Protein AF-D8SST1-F1 (afdb_monomer_lite)

Secondary structure (DSSP, 8-state):
--------TTSTTTTTTTSTT-SEEEE--------SS--HHHHHHHHHHHHHHHHHHHH-SS--EEEE---THHHH--S---TTPPP-TT---

Sequence (93 aa):
RLELKKADLVTQGAFDDIVQGCDGVFHVAAAMTISYKEDPQIVDPCLLGTLKVLNACKRSTTVKRVVCTSAVAAVRVRNDFKPDDVLDESVWS

Foldseek 3Di:
DDDDADADLPDAPRCQVVCAPPQEEEAPDADDDPDPDDDPVGVCSRVSSVVRNVVSLVNYPRHDYYHYDDDCCQFPPDDPDDPPDDTDPVGGD

pLDDT: mean 90.64, std 8.16, range [60.44, 98.44]

Organism: Selaginella moellendorffii (NCBI:txid88036)

Radius of gyration: 16.23 Å; chains: 1; bounding box: 39×27×42 Å

Structure (mmCIF, N/CA/C/O backbone):
data_AF-D8SST1-F1
#
_entry.id   AF-D8SST1-F1
#
loop_
_atom_site.group_PDB
_atom_site.id
_atom_site.type_symbol
_atom_site.label_atom_id
_atom_site.label_alt_id
_atom_site.label_comp_id
_atom_site.label_asym_id
_atom_site.label_entity_id
_atom_site.label_seq_id
_atom_site.pd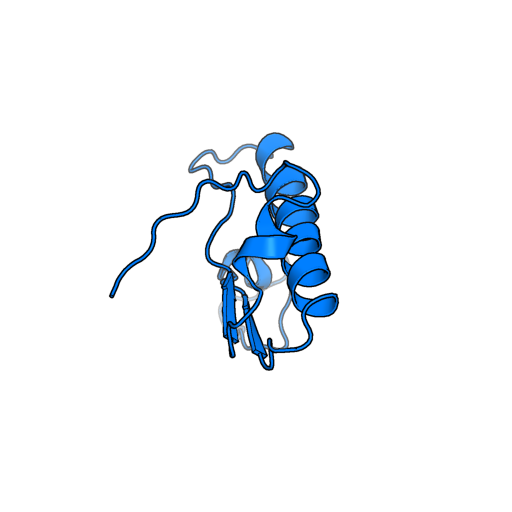bx_PDB_ins_code
_atom_site.Cartn_x
_atom_site.Cartn_y
_atom_site.Cartn_z
_atom_site.occupancy
_atom_site.B_iso_or_equiv
_atom_site.auth_seq_id
_atom_site.auth_comp_id
_atom_site.auth_asym_id
_atom_site.auth_atom_id
_atom_site.pdbx_PDB_model_num
ATOM 1 N N . ARG A 1 1 ? -22.543 7.742 4.347 1.00 86.94 1 ARG A N 1
ATOM 2 C CA . ARG A 1 1 ? -22.098 9.074 4.832 1.00 86.94 1 ARG A CA 1
ATOM 3 C C . ARG A 1 1 ? -20.586 9.137 4.655 1.00 86.94 1 ARG A C 1
ATOM 5 O O . ARG A 1 1 ? -19.959 8.115 4.876 1.00 86.94 1 ARG A O 1
ATOM 12 N N . LEU A 1 2 ? -20.029 10.261 4.203 1.00 95.69 2 LEU A N 1
ATOM 13 C CA . LEU A 1 2 ? -18.580 10.448 4.054 1.00 95.69 2 LEU A CA 1
ATOM 14 C C . LEU A 1 2 ? -18.007 11.069 5.334 1.00 95.69 2 LEU A C 1
ATOM 16 O O . LEU A 1 2 ? -18.594 12.017 5.857 1.00 95.69 2 LEU A O 1
ATOM 20 N N . GLU A 1 3 ? -16.872 10.557 5.803 1.00 95.94 3 GLU A N 1
ATOM 21 C CA . GLU A 1 3 ? -16.104 11.113 6.919 1.00 95.94 3 GLU A CA 1
ATOM 22 C C . GLU A 1 3 ? -14.705 11.486 6.433 1.00 95.94 3 GLU A C 1
ATOM 24 O O . GLU A 1 3 ? -14.008 10.667 5.837 1.00 95.94 3 GLU A O 1
ATOM 29 N N . LEU A 1 4 ? -14.296 12.730 6.681 1.00 96.81 4 LEU A N 1
ATOM 30 C CA . LEU A 1 4 ? -12.956 13.208 6.361 1.00 96.81 4 LEU A CA 1
ATOM 31 C C . LEU A 1 4 ? -12.128 13.225 7.643 1.00 96.81 4 LEU A C 1
ATOM 33 O O . LEU A 1 4 ? -12.487 13.901 8.607 1.00 96.81 4 LEU A O 1
ATOM 37 N N . LYS A 1 5 ? -11.017 12.488 7.645 1.00 95.38 5 LYS A N 1
ATOM 38 C CA . LYS A 1 5 ? -10.055 12.456 8.749 1.00 95.38 5 LYS A CA 1
ATOM 39 C C . LYS A 1 5 ? -8.698 12.918 8.233 1.00 95.38 5 LYS A C 1
ATOM 41 O O . LYS A 1 5 ? -8.265 12.507 7.160 1.00 95.38 5 LYS A O 1
ATOM 46 N N . LYS A 1 6 ? -8.032 13.791 8.989 1.00 95.50 6 LYS A N 1
ATOM 47 C CA . LYS A 1 6 ? -6.669 14.226 8.674 1.00 95.50 6 LYS A CA 1
ATOM 48 C C . LYS A 1 6 ? -5.694 13.124 9.084 1.00 95.50 6 LYS A C 1
ATOM 50 O O . LYS A 1 6 ? -5.672 12.743 10.248 1.00 95.50 6 LYS A O 1
ATOM 55 N N . ALA A 1 7 ? -4.859 12.687 8.152 1.00 95.00 7 ALA A N 1
ATOM 56 C CA . ALA A 1 7 ? -3.709 11.837 8.419 1.00 95.00 7 ALA A CA 1
ATOM 57 C C . ALA A 1 7 ? -2.572 12.217 7.483 1.00 95.00 7 ALA A C 1
ATOM 59 O O . ALA A 1 7 ? -2.801 12.537 6.318 1.00 95.00 7 ALA A O 1
ATOM 60 N N . ASP A 1 8 ? -1.358 12.180 8.014 1.00 92.44 8 ASP A N 1
ATOM 61 C CA . ASP A 1 8 ? -0.146 12.372 7.237 1.00 92.44 8 ASP A CA 1
ATOM 62 C C . ASP A 1 8 ? 0.580 11.033 7.118 1.00 92.44 8 ASP A C 1
ATOM 64 O O . ASP A 1 8 ? 0.834 10.357 8.119 1.00 92.44 8 ASP A O 1
ATOM 68 N N . LEU A 1 9 ? 0.923 10.673 5.884 1.00 88.31 9 LEU A N 1
ATOM 69 C CA . LEU A 1 9 ? 1.606 9.440 5.532 1.00 88.31 9 LEU A CA 1
ATOM 70 C C . LEU A 1 9 ? 2.954 9.287 6.262 1.00 88.31 9 LEU A C 1
ATOM 72 O O . LEU A 1 9 ? 3.359 8.169 6.595 1.00 88.31 9 LEU A O 1
ATOM 76 N N . VAL A 1 10 ? 3.638 10.396 6.571 1.00 86.31 10 VAL A N 1
ATOM 77 C CA . VAL A 1 10 ? 4.927 10.347 7.277 1.00 86.31 10 VAL A CA 1
ATOM 78 C C . VAL A 1 10 ? 4.786 10.313 8.800 1.00 86.31 10 VAL A C 1
ATOM 80 O O . VAL A 1 10 ? 5.756 9.979 9.484 1.00 86.31 10 VAL A O 1
ATOM 83 N N . THR A 1 11 ? 3.595 10.554 9.348 1.00 92.44 11 THR A N 1
ATOM 84 C CA . THR A 1 11 ? 3.376 10.586 10.800 1.00 92.44 11 THR A CA 1
ATOM 85 C C . THR A 1 11 ? 3.081 9.189 11.351 1.00 92.44 11 THR A C 1
ATOM 87 O O . THR A 1 11 ? 2.181 8.485 10.896 1.00 92.44 11 THR A O 1
ATOM 90 N N . GLN A 1 12 ? 3.850 8.770 12.359 1.00 92.44 12 GLN A N 1
ATOM 91 C CA . GLN A 1 12 ? 3.657 7.481 13.026 1.00 92.44 12 GLN A CA 1
ATOM 92 C C . GLN A 1 12 ? 2.275 7.416 13.696 1.00 92.44 12 GLN A C 1
ATOM 94 O O . GLN A 1 12 ? 1.874 8.351 14.381 1.00 92.44 12 GLN A O 1
ATOM 99 N N . GLY A 1 13 ? 1.557 6.305 13.513 1.00 94.00 13 GLY A N 1
ATOM 100 C CA .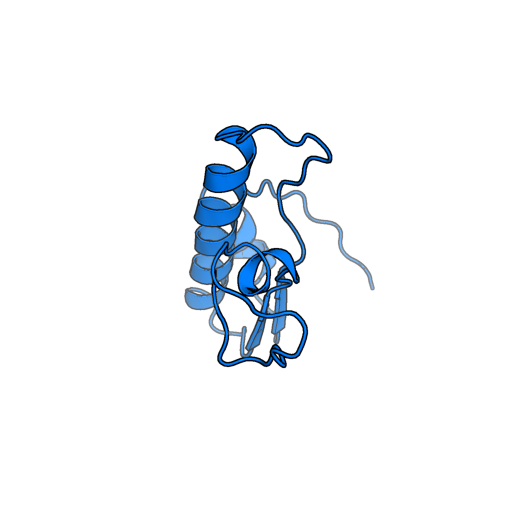 GLY A 1 13 ? 0.255 6.075 14.152 1.00 94.00 13 GLY A CA 1
ATOM 101 C C . GLY A 1 13 ? -0.911 6.881 13.567 1.00 94.00 13 GLY A C 1
ATOM 102 O O . GLY A 1 13 ? -2.038 6.718 14.020 1.00 94.00 13 GLY A O 1
ATOM 103 N N . ALA A 1 14 ? -0.685 7.706 12.535 1.00 95.62 14 ALA A N 1
ATOM 104 C CA . ALA A 1 14 ? -1.713 8.586 11.967 1.00 95.62 14 ALA A CA 1
ATOM 105 C C . ALA A 1 14 ? -2.947 7.851 11.408 1.00 95.62 14 ALA A C 1
ATOM 107 O O . ALA A 1 14 ? -3.992 8.466 11.218 1.00 95.62 14 ALA A O 1
ATOM 108 N N . PHE A 1 15 ? -2.832 6.547 11.145 1.00 96.81 15 PHE A N 1
ATOM 109 C CA . PHE A 1 15 ? -3.897 5.725 10.571 1.00 96.81 15 PHE A CA 1
ATOM 110 C C . PHE A 1 15 ? -4.545 4.772 11.579 1.00 96.81 15 PHE A C 1
ATOM 112 O O . PHE A 1 15 ? -5.549 4.155 11.236 1.00 96.81 15 PHE A O 1
ATOM 119 N N . ASP A 1 16 ? -4.016 4.653 12.800 1.00 96.12 16 ASP A N 1
ATOM 120 C CA . ASP A 1 16 ? -4.380 3.586 13.742 1.00 96.12 16 ASP A CA 1
ATOM 121 C C . ASP A 1 16 ? -5.862 3.619 14.115 1.00 96.12 16 ASP A C 1
ATOM 123 O O . ASP A 1 16 ? -6.524 2.585 14.044 1.00 96.12 16 ASP A O 1
ATOM 127 N N . ASP A 1 17 ? -6.393 4.808 14.406 1.00 95.62 17 ASP A N 1
ATOM 128 C CA . ASP A 1 17 ? -7.812 5.020 14.718 1.00 95.62 17 ASP A CA 1
ATOM 129 C C . ASP A 1 17 ? -8.682 5.155 13.461 1.00 95.62 17 ASP A C 1
ATOM 131 O O . ASP A 1 17 ? -9.902 4.984 13.505 1.00 95.62 17 ASP A O 1
ATOM 135 N N . ILE A 1 18 ? -8.077 5.500 12.321 1.00 96.19 18 ILE A N 1
ATOM 136 C CA . ILE A 1 18 ? -8.804 5.735 11.067 1.00 96.19 18 ILE A CA 1
ATOM 137 C C . ILE A 1 18 ? -9.300 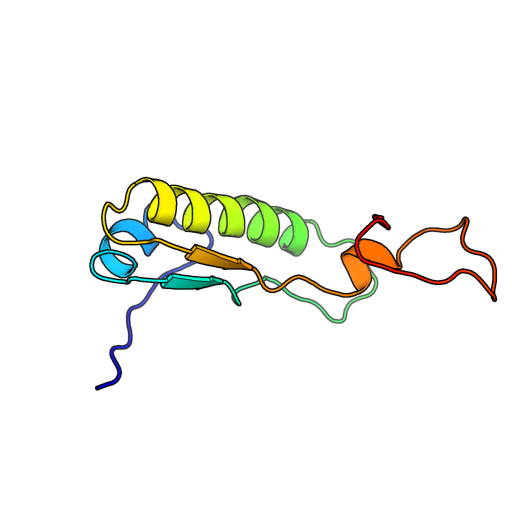4.421 10.481 1.00 96.19 18 ILE A C 1
ATOM 139 O O . ILE A 1 18 ? -10.419 4.376 9.978 1.00 96.19 18 ILE A O 1
ATOM 143 N N . VAL A 1 19 ? -8.478 3.374 10.557 1.00 97.25 19 VAL A N 1
ATOM 144 C CA . VAL A 1 19 ? -8.790 2.067 9.965 1.00 97.25 19 VAL A CA 1
ATOM 145 C C . VAL A 1 19 ? -9.679 1.191 10.855 1.00 97.25 19 VAL A C 1
ATOM 147 O O . VAL A 1 19 ? -10.154 0.153 10.395 1.00 97.25 19 VAL A O 1
ATOM 150 N N . GLN A 1 20 ? -9.924 1.575 12.115 1.00 96.19 20 GLN A N 1
ATOM 151 C CA . GLN A 1 20 ? -10.800 0.803 13.002 1.00 96.19 20 GLN A CA 1
ATOM 152 C C . GLN A 1 20 ? -12.248 0.843 12.520 1.00 96.19 20 GLN A C 1
ATOM 154 O O . GLN A 1 20 ? -12.787 1.900 12.198 1.00 96.19 20 GLN A O 1
ATOM 159 N N . GLY A 1 21 ? -12.891 -0.324 12.501 1.00 96.31 21 GLY A N 1
ATOM 160 C CA . GLY A 1 21 ? -14.257 -0.473 12.004 1.00 96.31 21 GLY A CA 1
ATOM 161 C C . GLY A 1 21 ? -14.353 -0.604 10.483 1.00 96.31 21 GLY A C 1
ATOM 162 O O . GLY A 1 21 ? -15.440 -0.866 9.977 1.00 96.31 21 GLY A O 1
ATOM 163 N N . CYS A 1 22 ? -13.247 -0.468 9.742 1.00 97.62 22 CYS A N 1
ATOM 164 C CA . CYS A 1 22 ? -13.228 -0.733 8.305 1.00 97.62 22 CYS A CA 1
ATOM 165 C C . CYS A 1 22 ? -13.088 -2.237 8.027 1.00 97.62 22 CYS A C 1
ATOM 167 O O . CYS A 1 22 ? -12.222 -2.892 8.605 1.00 97.62 22 CYS A O 1
ATOM 169 N N . ASP A 1 23 ? -13.879 -2.764 7.086 1.00 98.25 23 ASP A N 1
ATOM 170 C CA . ASP A 1 23 ? -13.712 -4.124 6.545 1.00 98.25 23 ASP A CA 1
ATOM 171 C C . ASP A 1 23 ? -12.557 -4.221 5.536 1.00 98.25 23 ASP A C 1
ATOM 173 O O . ASP A 1 23 ? -11.946 -5.278 5.368 1.00 98.25 23 ASP A O 1
ATOM 177 N N . GLY A 1 24 ? -12.248 -3.128 4.840 1.00 98.00 24 GLY A N 1
ATOM 178 C CA . GLY A 1 24 ? -11.180 -3.079 3.851 1.00 98.00 24 GLY A CA 1
ATOM 179 C C . GLY A 1 24 ? -10.609 -1.680 3.680 1.00 98.00 24 GLY A C 1
ATOM 180 O O . GLY A 1 24 ? -11.276 -0.688 3.974 1.00 98.00 24 GLY A O 1
ATOM 181 N N . VAL A 1 25 ? -9.363 -1.615 3.216 1.00 98.44 25 VAL A N 1
ATOM 182 C CA . VAL A 1 25 ? -8.610 -0.365 3.052 1.00 98.44 25 VAL A CA 1
ATOM 183 C C . VAL A 1 25 ? -8.064 -0.273 1.633 1.00 98.44 25 VAL A C 1
ATOM 185 O O . VAL A 1 25 ? -7.400 -1.190 1.155 1.00 98.44 25 VAL A O 1
ATOM 188 N N . PHE A 1 26 ? -8.322 0.852 0.970 1.00 98.31 26 PHE A N 1
ATOM 189 C CA . PHE A 1 26 ? -7.713 1.204 -0.310 1.00 98.31 26 PHE A CA 1
ATOM 190 C C . PHE A 1 26 ? -6.573 2.187 -0.044 1.00 98.31 26 PHE A C 1
ATOM 192 O O . PHE A 1 26 ? -6.809 3.350 0.281 1.00 98.31 26 PHE A O 1
ATOM 199 N N . HIS A 1 27 ? -5.333 1.717 -0.155 1.00 97.50 27 HIS A N 1
ATOM 200 C CA . HIS A 1 27 ? -4.149 2.560 -0.043 1.00 97.50 27 HIS A CA 1
ATOM 201 C C . HIS A 1 27 ? -3.809 3.139 -1.417 1.00 97.50 27 HIS A C 1
ATOM 203 O O . HIS A 1 27 ? -3.290 2.446 -2.292 1.00 97.50 27 HIS A O 1
ATOM 209 N N . VAL A 1 28 ? -4.178 4.404 -1.614 1.00 95.56 28 VAL A N 1
ATOM 210 C CA . VAL A 1 28 ? -3.963 5.164 -2.862 1.00 95.56 28 VAL A CA 1
ATOM 211 C C . VAL A 1 28 ? -2.922 6.274 -2.665 1.00 95.56 28 VAL A C 1
ATOM 213 O O . VAL A 1 28 ? -2.387 6.812 -3.628 1.00 95.56 28 VAL A O 1
ATOM 216 N N . ALA A 1 29 ? -2.625 6.636 -1.414 1.00 92.44 29 ALA A N 1
ATOM 217 C CA . ALA A 1 29 ? -1.719 7.730 -1.099 1.00 92.44 29 ALA A CA 1
ATOM 218 C C . ALA A 1 29 ? -0.261 7.350 -1.400 1.00 92.44 29 ALA A C 1
ATOM 220 O O . ALA A 1 29 ? 0.281 6.418 -0.810 1.00 92.44 29 ALA A O 1
ATOM 221 N N . ALA A 1 30 ? 0.385 8.123 -2.266 1.00 88.75 30 ALA A N 1
ATOM 222 C CA . ALA A 1 30 ? 1.801 8.011 -2.589 1.00 88.75 30 ALA A CA 1
ATOM 223 C C . ALA A 1 30 ? 2.381 9.410 -2.829 1.00 88.75 30 ALA A C 1
ATOM 225 O O . ALA A 1 30 ? 1.685 10.302 -3.319 1.00 88.75 30 ALA A O 1
ATOM 226 N N . ALA A 1 31 ? 3.657 9.604 -2.499 1.00 85.62 31 ALA A N 1
ATOM 227 C CA . ALA A 1 31 ? 4.411 10.735 -3.020 1.00 85.62 31 ALA A CA 1
ATOM 228 C C . ALA A 1 31 ? 4.683 10.485 -4.511 1.00 85.62 31 ALA A C 1
ATOM 230 O O . ALA A 1 31 ? 5.098 9.395 -4.899 1.00 85.62 31 ALA A O 1
ATOM 231 N N . MET A 1 32 ? 4.438 11.479 -5.360 1.00 81.69 32 MET A N 1
ATOM 232 C CA . MET A 1 32 ? 4.719 11.387 -6.791 1.00 81.69 32 MET A CA 1
ATOM 233 C C . MET A 1 32 ? 5.341 12.686 -7.288 1.00 81.69 32 MET A C 1
ATOM 235 O O . MET A 1 32 ? 4.944 13.773 -6.870 1.00 81.69 32 MET A O 1
ATOM 239 N N . THR A 1 33 ? 6.281 12.563 -8.223 1.00 76.88 33 THR A N 1
ATOM 240 C CA . THR A 1 33 ? 6.818 13.677 -9.008 1.00 76.88 33 THR A CA 1
ATOM 241 C C . THR A 1 33 ? 6.718 13.354 -10.491 1.00 76.88 33 THR A C 1
ATOM 243 O O . THR A 1 33 ? 6.673 12.190 -10.880 1.00 76.88 33 THR A O 1
ATOM 246 N N . ILE A 1 34 ? 6.725 14.395 -11.319 1.00 71.56 34 ILE A N 1
ATOM 247 C CA . ILE A 1 34 ? 6.858 14.288 -12.782 1.00 71.56 34 ILE A CA 1
ATOM 248 C C . ILE A 1 34 ? 8.331 14.523 -13.196 1.00 71.56 34 ILE A C 1
ATOM 250 O O . ILE A 1 34 ? 8.695 14.422 -14.363 1.00 71.56 34 ILE A O 1
ATOM 254 N N . SER A 1 35 ? 9.208 14.841 -12.237 1.00 73.12 35 SER A N 1
ATOM 255 C CA . SER A 1 35 ? 10.646 15.002 -12.460 1.00 73.12 35 SER A CA 1
ATOM 256 C C . SER A 1 35 ? 11.332 13.672 -12.786 1.00 73.12 35 SER A C 1
ATOM 258 O O . SER A 1 35 ? 11.119 12.667 -12.119 1.00 73.12 35 SER A O 1
ATOM 260 N N . TYR A 1 36 ? 12.228 13.698 -13.773 1.00 60.44 36 TYR A N 1
ATOM 261 C CA . TYR A 1 36 ? 13.054 12.554 -14.182 1.00 60.44 36 TYR A CA 1
ATOM 262 C C . TYR A 1 36 ? 14.279 12.314 -13.288 1.00 60.44 36 TYR A C 1
ATOM 264 O O . TYR A 1 36 ? 15.073 11.418 -13.565 1.00 60.44 36 TYR A O 1
ATOM 272 N N . LYS A 1 37 ? 14.487 13.133 -12.251 1.00 67.81 37 LYS A N 1
ATOM 273 C CA . LYS A 1 37 ? 15.595 12.940 -11.309 1.00 67.81 37 LYS A CA 1
ATOM 274 C C . LYS A 1 37 ? 15.171 11.992 -10.199 1.00 67.81 37 LYS A C 1
ATOM 276 O O . LYS A 1 37 ? 14.077 12.144 -9.662 1.00 67.81 37 LYS A O 1
ATOM 281 N N . GLU A 1 38 ? 16.068 11.079 -9.832 1.00 65.94 38 GLU A N 1
ATOM 282 C CA . GLU A 1 38 ? 15.948 10.339 -8.580 1.00 65.94 38 GLU A CA 1
ATOM 283 C C . GLU A 1 38 ? 15.804 11.337 -7.435 1.00 65.94 38 GLU A C 1
ATOM 285 O O . GLU A 1 38 ? 16.675 12.179 -7.204 1.00 65.94 38 GLU A O 1
ATOM 290 N N . ASP A 1 39 ? 14.661 11.261 -6.764 1.00 69.38 39 ASP A N 1
ATOM 291 C CA . ASP A 1 39 ? 14.349 12.112 -5.636 1.00 69.38 39 ASP A CA 1
ATOM 292 C C . ASP A 1 39 ? 14.146 11.226 -4.400 1.00 69.38 39 ASP A C 1
ATOM 294 O O . ASP A 1 39 ? 13.127 10.529 -4.294 1.00 69.38 39 ASP A O 1
ATOM 298 N N . PRO A 1 40 ? 15.100 11.220 -3.450 1.00 71.25 40 PRO A N 1
ATOM 299 C CA . PRO A 1 40 ? 14.948 10.467 -2.209 1.00 71.25 40 PRO A CA 1
ATOM 300 C C . PRO A 1 40 ? 13.712 10.910 -1.408 1.00 71.25 40 PRO A C 1
ATOM 302 O O . PRO A 1 40 ? 13.188 10.129 -0.615 1.00 71.25 40 PRO A O 1
ATOM 305 N N . GLN A 1 41 ? 13.171 12.109 -1.667 1.00 76.25 41 GLN A N 1
ATOM 306 C CA . GLN A 1 41 ? 11.923 12.594 -1.066 1.00 76.25 41 GLN A CA 1
ATOM 307 C C . GLN A 1 41 ? 10.666 11.879 -1.587 1.00 76.25 41 GLN A C 1
ATOM 309 O O . GLN A 1 41 ? 9.563 12.185 -1.142 1.00 76.25 41 GLN A O 1
ATOM 314 N N . ILE A 1 42 ? 10.800 10.923 -2.506 1.00 79.94 42 ILE A N 1
ATOM 315 C CA . ILE A 1 42 ? 9.682 10.124 -3.026 1.00 79.94 42 ILE A CA 1
ATOM 316 C C . ILE A 1 42 ? 9.753 8.700 -2.509 1.00 79.94 42 ILE A C 1
ATOM 318 O O . ILE A 1 42 ? 8.746 8.160 -2.050 1.00 79.94 42 ILE A O 1
ATOM 322 N N . VAL A 1 43 ? 10.946 8.107 -2.554 1.00 82.69 43 VAL A N 1
ATOM 323 C CA . VAL A 1 43 ? 11.151 6.710 -2.165 1.00 8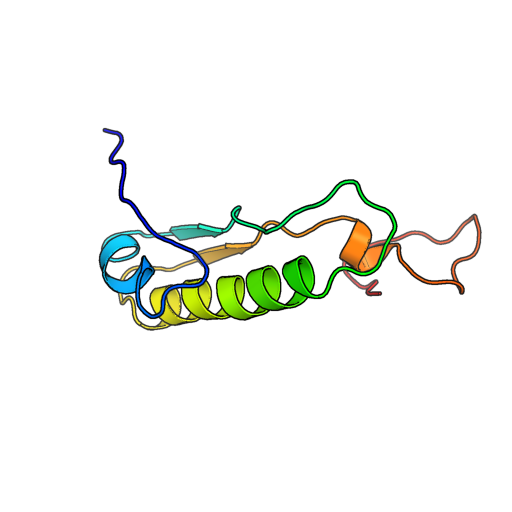2.69 43 VAL A CA 1
ATOM 324 C C . VAL A 1 43 ? 10.805 6.515 -0.692 1.00 82.69 43 VAL A C 1
ATOM 326 O O . VAL A 1 43 ? 9.943 5.691 -0.377 1.00 82.69 43 VAL A O 1
ATOM 329 N N . ASP A 1 44 ? 11.397 7.312 0.202 1.00 86.00 44 ASP A N 1
ATOM 330 C CA . ASP A 1 44 ? 11.206 7.141 1.644 1.00 86.00 44 ASP A CA 1
ATOM 331 C C . ASP A 1 44 ? 9.749 7.373 2.078 1.00 86.00 44 ASP A C 1
ATOM 333 O O . ASP A 1 44 ? 9.203 6.522 2.790 1.00 86.00 44 ASP A O 1
ATOM 337 N N . PRO A 1 45 ? 9.050 8.443 1.645 1.00 86.94 45 PRO A N 1
ATOM 338 C CA . PRO A 1 45 ? 7.644 8.622 2.000 1.00 86.94 45 PRO A CA 1
ATOM 339 C C . PRO A 1 45 ? 6.730 7.529 1.450 1.00 86.94 45 PRO A C 1
ATOM 341 O O . PRO A 1 45 ? 5.839 7.082 2.173 1.00 86.94 45 PRO A O 1
ATOM 344 N N . CYS A 1 46 ? 6.946 7.055 0.220 1.00 89.06 46 CYS A N 1
ATOM 345 C CA . CYS A 1 46 ? 6.155 5.959 -0.344 1.00 89.06 46 CYS A CA 1
ATOM 346 C C . CYS A 1 46 ? 6.384 4.645 0.408 1.00 89.06 46 CYS A C 1
ATOM 348 O O . CYS A 1 46 ? 5.417 3.972 0.780 1.00 89.06 46 CYS A O 1
ATOM 350 N N . LEU A 1 47 ? 7.645 4.300 0.680 1.00 90.38 47 LEU A N 1
ATOM 351 C CA . LEU A 1 47 ? 8.014 3.073 1.379 1.00 90.38 47 LEU A CA 1
ATOM 352 C C . LEU A 1 47 ? 7.531 3.094 2.834 1.00 90.38 47 LEU A C 1
ATOM 354 O O . LEU A 1 47 ? 6.735 2.248 3.251 1.00 90.38 47 LEU A O 1
ATOM 358 N N . LEU A 1 48 ? 7.980 4.082 3.612 1.00 91.81 48 LEU A N 1
ATOM 359 C CA . LEU A 1 48 ? 7.659 4.186 5.037 1.00 91.81 48 LEU A CA 1
ATOM 360 C C . LEU A 1 48 ? 6.172 4.462 5.255 1.00 91.81 48 LEU A C 1
ATOM 362 O O . LEU A 1 48 ? 5.583 3.966 6.215 1.00 91.81 48 LEU A O 1
ATOM 366 N N . GLY A 1 49 ? 5.561 5.231 4.360 1.00 92.94 49 GLY A N 1
ATOM 367 C CA . GLY A 1 49 ? 4.134 5.504 4.353 1.00 92.94 49 GLY A CA 1
ATOM 368 C C . GLY A 1 49 ? 3.285 4.259 4.196 1.00 92.94 49 GLY A C 1
ATOM 369 O O . GLY A 1 49 ? 2.418 3.977 5.025 1.00 92.94 49 GLY A O 1
ATOM 370 N N . THR A 1 50 ? 3.586 3.474 3.162 1.00 95.25 50 THR A N 1
ATOM 371 C CA . THR A 1 50 ? 2.902 2.203 2.910 1.00 95.25 50 THR A CA 1
ATOM 372 C C . THR A 1 50 ? 3.061 1.259 4.101 1.00 95.25 50 THR A C 1
ATOM 374 O O . THR A 1 50 ? 2.074 0.697 4.575 1.00 95.25 50 THR A O 1
ATOM 377 N N . LEU A 1 51 ? 4.268 1.152 4.672 1.00 95.56 51 LEU A N 1
ATOM 378 C CA . LEU A 1 51 ? 4.499 0.341 5.872 1.00 95.56 51 LEU A CA 1
ATOM 379 C C . LEU A 1 51 ? 3.674 0.815 7.075 1.00 95.56 51 LEU A C 1
ATOM 381 O O . LEU A 1 51 ? 3.153 -0.017 7.817 1.00 95.56 51 LEU A O 1
ATOM 385 N N . LYS A 1 52 ? 3.522 2.125 7.293 1.00 95.75 52 LYS A N 1
ATOM 386 C CA . LYS A 1 52 ? 2.703 2.661 8.395 1.00 95.75 52 LYS A CA 1
ATOM 387 C C . LYS A 1 52 ? 1.228 2.301 8.229 1.00 95.75 52 LYS A C 1
ATOM 389 O O . LYS A 1 52 ? 0.630 1.814 9.189 1.00 95.75 52 LYS A O 1
ATOM 394 N N . VAL A 1 53 ? 0.673 2.459 7.024 1.00 96.56 53 VAL A N 1
ATOM 395 C CA . VAL A 1 53 ? -0.722 2.089 6.716 1.00 96.56 53 VAL A CA 1
ATOM 396 C C . VAL A 1 53 ? -0.941 0.588 6.907 1.00 96.56 53 VAL A C 1
ATOM 398 O O . VAL A 1 53 ? -1.879 0.186 7.598 1.00 96.56 53 VAL A O 1
ATOM 401 N N . LEU A 1 54 ? -0.054 -0.252 6.365 1.00 96.94 54 LEU A N 1
ATOM 402 C CA . LEU A 1 54 ? -0.147 -1.707 6.513 1.00 96.94 54 LEU A CA 1
ATOM 403 C C . LEU A 1 54 ? -0.035 -2.144 7.976 1.00 96.94 54 LEU A C 1
ATOM 405 O O . LEU A 1 54 ? -0.775 -3.020 8.416 1.00 96.94 54 LEU A O 1
ATOM 409 N N . ASN A 1 55 ? 0.845 -1.511 8.753 1.00 96.81 55 ASN A N 1
ATOM 410 C CA . ASN A 1 55 ? 0.982 -1.798 10.177 1.00 96.81 55 ASN A CA 1
ATOM 411 C C . ASN A 1 55 ? -0.255 -1.370 10.984 1.00 96.81 55 ASN A C 1
ATOM 413 O O . ASN A 1 55 ? -0.653 -2.100 11.890 1.00 96.81 55 ASN A O 1
ATOM 417 N N . ALA A 1 56 ? -0.883 -0.238 10.652 1.00 97.38 56 ALA A N 1
ATOM 418 C CA . ALA A 1 56 ? -2.157 0.167 11.250 1.00 97.38 56 ALA A CA 1
ATOM 419 C C . ALA A 1 56 ? -3.268 -0.847 10.927 1.00 97.38 56 ALA A C 1
ATOM 421 O O . ALA A 1 56 ? -3.961 -1.319 11.827 1.00 97.38 56 ALA A O 1
ATOM 422 N N . CYS A 1 57 ? -3.372 -1.267 9.660 1.00 97.81 57 CYS A N 1
ATOM 423 C CA . CYS A 1 57 ? -4.318 -2.301 9.230 1.00 97.81 57 CYS A CA 1
ATOM 424 C C . CYS A 1 57 ? -4.080 -3.629 9.959 1.00 97.81 57 CYS A C 1
ATOM 426 O O . CYS A 1 57 ? -5.031 -4.247 10.420 1.00 97.81 57 CYS A O 1
ATOM 428 N N . LYS A 1 58 ? -2.815 -4.038 10.122 1.00 97.00 58 LYS A N 1
ATOM 429 C CA . LYS A 1 58 ? -2.428 -5.253 10.855 1.00 97.00 58 LYS A CA 1
ATOM 430 C C . LYS A 1 58 ? -2.802 -5.197 12.340 1.00 97.00 58 LYS A C 1
ATOM 432 O O . LYS A 1 58 ? -3.077 -6.239 12.927 1.00 97.00 58 LYS A O 1
ATOM 437 N N . ARG A 1 59 ? -2.771 -4.011 12.959 1.00 96.50 59 ARG A N 1
ATOM 438 C CA . ARG A 1 59 ? -3.216 -3.807 14.349 1.00 96.50 59 ARG A CA 1
ATOM 439 C C . ARG A 1 59 ? -4.739 -3.784 14.484 1.00 96.50 59 ARG A C 1
ATOM 441 O O . ARG A 1 59 ? -5.243 -4.043 15.572 1.00 96.50 59 ARG A O 1
ATOM 448 N N . SER A 1 60 ? -5.466 -3.457 13.418 1.00 97.06 60 SER A N 1
ATOM 449 C CA . SER A 1 60 ? -6.925 -3.477 13.429 1.00 97.06 60 SER A CA 1
ATOM 450 C C . SER A 1 60 ? -7.463 -4.904 13.455 1.00 97.06 60 SER A C 1
ATOM 452 O O . SER A 1 60 ? -6.969 -5.790 12.764 1.00 97.06 60 SER A O 1
ATOM 454 N N . THR A 1 61 ? -8.524 -5.115 14.229 1.00 96.06 61 THR A N 1
ATOM 455 C CA . THR A 1 61 ? -9.233 -6.398 14.300 1.00 96.06 61 THR A CA 1
ATOM 456 C C . THR A 1 61 ? -10.333 -6.533 13.245 1.00 96.06 61 THR A C 1
ATOM 458 O O . THR A 1 61 ? -10.887 -7.620 13.088 1.00 96.06 61 THR A O 1
ATOM 461 N N . THR A 1 62 ? -10.668 -5.456 12.521 1.00 98.00 62 THR A N 1
ATOM 462 C CA . THR A 1 62 ? -11.795 -5.433 11.570 1.00 98.00 62 THR A CA 1
ATOM 463 C C . THR A 1 62 ? -11.363 -5.498 10.110 1.00 98.00 62 THR A C 1
ATOM 465 O O . THR A 1 62 ? -12.128 -5.988 9.279 1.00 98.00 62 THR A O 1
ATOM 468 N N . VAL A 1 63 ? -10.150 -5.036 9.784 1.00 98.44 63 VAL A N 1
ATOM 469 C CA . VAL A 1 63 ? -9.660 -4.997 8.400 1.00 98.44 63 VAL A CA 1
ATOM 470 C C . VAL A 1 63 ? -9.398 -6.414 7.885 1.00 98.44 63 VAL A C 1
ATOM 472 O O . VAL A 1 63 ? -8.571 -7.145 8.422 1.00 98.44 63 VAL A O 1
ATOM 475 N N . LYS A 1 64 ? -10.071 -6.791 6.793 1.00 98.19 64 LYS A N 1
ATOM 476 C CA . LYS A 1 64 ? -9.976 -8.115 6.148 1.00 98.19 64 LYS A CA 1
ATOM 477 C C . LYS A 1 64 ? -9.135 -8.104 4.875 1.00 98.19 64 LYS A C 1
ATOM 479 O O . LYS A 1 64 ? -8.611 -9.140 4.474 1.00 98.19 64 LYS A O 1
ATOM 484 N N . ARG A 1 65 ? -9.039 -6.955 4.197 1.00 98.25 65 ARG A N 1
ATOM 485 C CA . ARG A 1 65 ? -8.296 -6.814 2.938 1.00 98.25 65 ARG A CA 1
ATOM 486 C C . ARG A 1 65 ? -7.743 -5.407 2.771 1.00 98.25 65 ARG A C 1
ATOM 488 O O . ARG A 1 65 ? -8.454 -4.429 2.986 1.00 98.25 65 ARG A O 1
ATOM 495 N N . VAL A 1 66 ? -6.504 -5.324 2.302 1.00 98.38 66 VAL A N 1
ATOM 496 C CA . VAL A 1 66 ? -5.894 -4.076 1.841 1.00 98.38 66 VAL A CA 1
ATOM 497 C C . VAL A 1 66 ? -5.659 -4.177 0.337 1.00 98.38 66 VAL A C 1
ATOM 499 O O . VAL A 1 66 ? -5.133 -5.182 -0.137 1.00 98.38 66 VAL A O 1
ATOM 502 N N . VAL A 1 67 ? -6.059 -3.149 -0.407 1.00 98.38 67 VAL A N 1
ATOM 503 C CA . VAL A 1 67 ? -5.723 -2.967 -1.824 1.00 98.38 67 VAL A CA 1
ATOM 504 C C . VAL A 1 67 ? -4.687 -1.856 -1.904 1.00 98.38 67 VAL A C 1
ATOM 506 O O . VAL A 1 67 ? -4.963 -0.730 -1.496 1.00 98.38 67 VAL A O 1
ATOM 509 N N . CYS A 1 68 ? -3.495 -2.174 -2.399 1.00 96.88 68 CYS A N 1
ATOM 510 C CA . CYS A 1 68 ? -2.421 -1.207 -2.597 1.00 96.88 68 CYS A CA 1
ATOM 511 C C . CYS A 1 68 ? -2.393 -0.764 -4.060 1.00 96.88 68 CYS A C 1
ATOM 513 O O . CYS A 1 68 ? -2.331 -1.605 -4.959 1.00 96.88 68 CYS A O 1
ATOM 515 N N . THR A 1 69 ? -2.433 0.544 -4.297 1.00 95.75 69 THR A N 1
ATOM 516 C CA . THR A 1 69 ? -2.301 1.103 -5.645 1.00 95.75 69 THR A CA 1
ATOM 517 C C . THR A 1 69 ? -0.821 1.180 -6.002 1.00 95.75 69 THR A C 1
ATOM 519 O O . THR A 1 69 ? -0.107 2.050 -5.513 1.00 95.75 69 THR A O 1
ATOM 522 N N . SER A 1 70 ? -0.360 0.242 -6.829 1.00 92.94 70 SER A N 1
ATOM 523 C CA . SER A 1 70 ? 0.987 0.264 -7.412 1.00 92.94 70 SER A CA 1
ATOM 524 C C . SER A 1 70 ? 1.003 1.064 -8.726 1.00 92.94 70 SER A C 1
ATOM 526 O O . SER A 1 70 ? 0.028 1.729 -9.079 1.00 92.94 70 SER A O 1
ATOM 528 N N . ALA A 1 71 ? 2.101 0.995 -9.474 1.00 89.62 71 ALA A N 1
ATOM 529 C CA . ALA A 1 71 ? 2.250 1.625 -10.780 1.00 89.62 71 ALA A CA 1
ATOM 530 C C . ALA A 1 71 ? 2.953 0.692 -11.771 1.00 89.62 71 ALA A C 1
ATOM 532 O O . ALA A 1 71 ? 3.764 -0.145 -11.385 1.00 89.62 71 ALA A O 1
ATOM 533 N N . VAL A 1 72 ? 2.729 0.916 -13.069 1.00 89.81 72 VAL A N 1
ATOM 534 C CA . VAL A 1 72 ? 3.454 0.222 -14.153 1.00 89.81 72 VAL A CA 1
ATOM 535 C C . VAL A 1 72 ? 4.975 0.438 -14.057 1.00 89.81 72 VAL A C 1
ATOM 537 O O . VAL A 1 72 ? 5.755 -0.393 -14.512 1.00 89.81 72 VAL A O 1
ATOM 540 N N . ALA A 1 73 ? 5.422 1.522 -13.418 1.00 87.19 73 ALA A N 1
ATOM 541 C CA . ALA A 1 73 ? 6.838 1.754 -13.143 1.00 87.19 73 ALA A CA 1
ATOM 542 C C . ALA A 1 73 ? 7.484 0.641 -12.290 1.00 87.19 73 ALA A C 1
ATOM 544 O O . ALA A 1 73 ? 8.671 0.392 -12.444 1.00 87.19 73 ALA A O 1
ATOM 545 N N . ALA A 1 74 ? 6.715 -0.072 -11.456 1.00 89.69 74 ALA A N 1
ATOM 546 C CA . ALA A 1 74 ? 7.226 -1.196 -10.665 1.00 89.69 74 ALA A CA 1
ATOM 547 C C . ALA A 1 74 ? 7.563 -2.441 -11.509 1.00 89.69 74 ALA A C 1
ATOM 549 O O . ALA A 1 74 ? 8.226 -3.349 -11.015 1.00 89.69 74 ALA A O 1
ATOM 550 N N . VAL A 1 75 ? 7.102 -2.492 -12.767 1.00 91.19 75 VAL A N 1
ATOM 551 C CA . VAL A 1 75 ? 7.304 -3.640 -13.667 1.00 91.19 75 VAL A CA 1
ATOM 552 C C . VAL A 1 75 ? 8.106 -3.295 -14.927 1.00 91.19 75 VAL A C 1
ATOM 554 O O . VAL A 1 75 ? 8.716 -4.183 -15.507 1.00 91.19 75 VAL A O 1
ATOM 557 N N . ARG A 1 76 ? 8.130 -2.025 -15.365 1.00 86.69 76 ARG A N 1
ATOM 558 C CA . ARG A 1 76 ? 8.726 -1.600 -16.652 1.00 86.69 76 ARG A CA 1
ATOM 559 C C . ARG A 1 76 ? 10.122 -0.980 -16.585 1.00 86.69 76 ARG A C 1
ATOM 561 O O . ARG A 1 76 ? 10.714 -0.765 -17.641 1.00 86.69 76 ARG A O 1
ATOM 568 N N . VAL A 1 77 ? 10.634 -0.623 -15.413 1.00 84.31 77 VAL A N 1
ATOM 569 C CA . VAL A 1 77 ? 11.863 0.179 -15.287 1.00 84.31 77 VAL A CA 1
ATOM 570 C C . VAL A 1 77 ? 13.084 -0.742 -15.196 1.00 84.31 77 VAL A C 1
ATOM 572 O O . VAL A 1 77 ? 13.749 -0.826 -14.171 1.00 84.31 77 VAL A O 1
ATOM 575 N N . ARG A 1 78 ? 13.387 -1.444 -16.296 1.00 82.69 78 ARG A N 1
ATOM 576 C CA . ARG A 1 78 ? 14.610 -2.248 -16.467 1.00 82.69 78 ARG A CA 1
ATOM 577 C C . ARG A 1 78 ? 15.199 -2.068 -17.859 1.00 82.69 78 ARG A C 1
ATOM 579 O O . ARG A 1 78 ? 14.494 -1.730 -18.806 1.00 82.69 78 ARG A O 1
ATOM 586 N N . ASN A 1 79 ? 16.498 -2.329 -17.973 1.00 85.50 79 ASN A N 1
ATOM 587 C CA . ASN A 1 79 ? 17.255 -2.152 -19.215 1.00 85.50 79 ASN A CA 1
ATOM 588 C C . ASN A 1 79 ? 17.359 -3.426 -20.068 1.00 85.50 79 ASN A C 1
ATOM 590 O O . ASN A 1 79 ? 17.965 -3.384 -21.135 1.00 85.50 79 ASN A O 1
ATOM 594 N N . ASP A 1 80 ? 16.826 -4.558 -19.607 1.00 88.00 80 ASP A N 1
ATOM 595 C CA . ASP A 1 80 ? 17.006 -5.870 -20.237 1.00 88.00 80 ASP A CA 1
ATOM 596 C C . ASP A 1 80 ? 15.766 -6.399 -20.974 1.00 88.00 80 ASP A C 1
ATOM 598 O O . ASP A 1 80 ? 15.812 -7.501 -21.521 1.00 88.00 80 ASP A O 1
ATOM 602 N N . PHE A 1 81 ? 14.691 -5.608 -21.047 1.00 88.88 81 PHE A N 1
ATOM 603 C CA . PHE A 1 81 ? 13.504 -5.953 -21.827 1.00 88.88 81 PHE A CA 1
ATOM 604 C C . PHE A 1 81 ? 13.763 -5.884 -23.335 1.00 88.88 81 PHE A C 1
ATOM 606 O O . PHE A 1 81 ? 14.358 -4.932 -23.852 1.00 88.88 81 PHE A O 1
ATOM 613 N N . LYS A 1 82 ? 13.251 -6.877 -24.058 1.00 89.56 82 LYS A N 1
ATOM 614 C CA . LYS A 1 82 ? 13.169 -6.900 -25.520 1.00 89.56 82 LYS A CA 1
ATOM 615 C C . LYS A 1 82 ? 11.833 -6.307 -25.989 1.00 89.56 82 LYS A C 1
ATOM 617 O O . LYS A 1 82 ? 10.866 -6.312 -25.232 1.00 89.56 82 LYS A O 1
ATOM 622 N N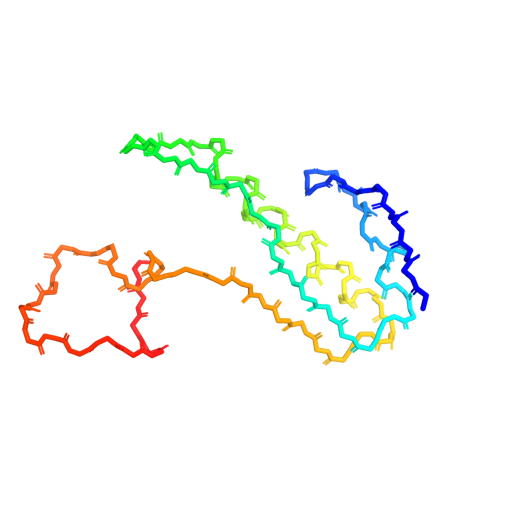 . PRO A 1 83 ? 11.740 -5.827 -27.245 1.00 86.56 83 PRO A N 1
ATOM 623 C CA . PRO A 1 83 ? 10.516 -5.213 -27.769 1.00 86.56 83 PRO A CA 1
ATOM 624 C C . PRO A 1 83 ? 9.253 -6.083 -27.679 1.00 86.56 83 PRO A C 1
ATOM 626 O O . PRO A 1 83 ? 8.169 -5.540 -27.498 1.00 86.56 83 PRO A O 1
ATOM 629 N N . ASP A 1 84 ? 9.403 -7.405 -27.780 1.00 91.50 84 ASP A N 1
ATOM 630 C CA . ASP A 1 84 ? 8.289 -8.362 -27.786 1.00 91.50 84 ASP A CA 1
ATOM 631 C C . ASP A 1 84 ? 8.033 -9.008 -26.412 1.00 91.50 84 ASP A 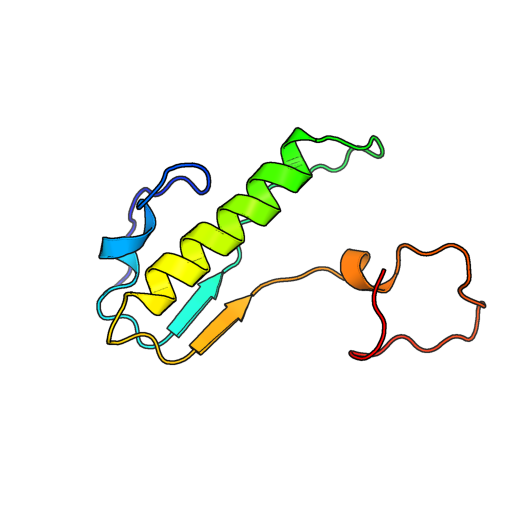C 1
ATOM 633 O O . ASP A 1 84 ? 7.231 -9.938 -26.305 1.00 91.50 84 ASP A O 1
ATOM 637 N N . ASP A 1 85 ? 8.716 -8.549 -25.357 1.00 91.31 85 ASP A N 1
ATOM 638 C CA . ASP A 1 85 ? 8.509 -9.087 -24.015 1.00 91.31 85 ASP A CA 1
ATOM 639 C C . ASP A 1 85 ? 7.110 -8.714 -23.503 1.00 91.31 85 ASP A C 1
ATOM 641 O O . ASP A 1 85 ? 6.721 -7.544 -23.439 1.00 91.31 85 ASP A O 1
ATOM 645 N N . VAL A 1 86 ? 6.346 -9.732 -23.106 1.00 92.31 86 VAL A N 1
ATOM 646 C CA . VAL A 1 86 ? 5.044 -9.565 -22.457 1.00 92.31 86 VAL A CA 1
ATOM 647 C C . VAL A 1 86 ? 5.270 -9.356 -20.964 1.00 92.31 86 VAL A C 1
ATOM 649 O O . VAL A 1 86 ? 5.933 -10.160 -20.313 1.00 92.31 86 VAL A O 1
ATOM 652 N N . LEU A 1 87 ? 4.709 -8.275 -20.424 1.00 91.69 87 LEU A N 1
ATOM 653 C CA . LEU A 1 87 ? 4.782 -7.956 -19.001 1.00 91.69 87 LEU A CA 1
ATOM 654 C C . LEU A 1 87 ? 3.491 -8.396 -18.315 1.00 91.69 87 LEU A C 1
ATOM 656 O O . LEU A 1 87 ? 2.406 -7.963 -18.706 1.00 91.69 87 LEU A O 1
ATOM 660 N N . ASP A 1 88 ? 3.626 -9.223 -17.285 1.00 92.50 88 ASP A N 1
ATOM 661 C CA . ASP A 1 88 ? 2.538 -9.703 -16.436 1.00 92.50 88 ASP A CA 1
ATOM 662 C C . ASP A 1 88 ? 2.884 -9.514 -14.945 1.00 92.50 88 ASP A C 1
ATOM 664 O O . ASP A 1 88 ? 3.883 -8.880 -14.590 1.00 92.50 88 ASP A O 1
ATOM 668 N N . GLU A 1 89 ? 2.055 -10.049 -14.050 1.00 93.62 89 GLU A N 1
ATOM 669 C CA . GLU A 1 89 ? 2.210 -9.925 -12.597 1.00 93.62 89 GLU A CA 1
ATOM 670 C C . GLU A 1 89 ? 3.449 -10.647 -12.027 1.00 93.62 89 GLU A C 1
ATOM 672 O O . GLU A 1 89 ? 3.760 -10.493 -10.840 1.00 93.62 89 GLU A O 1
ATOM 677 N N . SER A 1 90 ? 4.168 -11.428 -12.841 1.00 93.00 90 SER A N 1
ATOM 678 C CA . SER A 1 90 ? 5.430 -12.066 -12.452 1.00 93.00 90 SER A CA 1
ATOM 679 C C . SER A 1 90 ? 6.656 -11.169 -12.667 1.00 93.00 90 SER A C 1
ATOM 681 O O . SER A 1 90 ? 7.732 -11.470 -12.141 1.00 93.00 90 SER A O 1
ATOM 683 N N . VAL A 1 91 ? 6.508 -10.054 -13.390 1.00 92.31 91 VAL A N 1
ATOM 684 C CA . VAL A 1 91 ? 7.613 -9.154 -13.739 1.00 92.31 91 VAL A CA 1
ATOM 685 C C . VAL A 1 91 ? 7.793 -8.050 -12.696 1.00 92.31 91 VAL A C 1
ATOM 687 O O . VAL A 1 91 ? 6.837 -7.389 -12.306 1.00 92.31 91 VAL A O 1
ATOM 690 N N . TRP A 1 92 ? 9.042 -7.807 -12.287 1.00 90.56 92 TRP A N 1
ATOM 691 C CA . TRP A 1 92 ? 9.427 -6.771 -11.320 1.00 90.56 92 TRP A CA 1
ATOM 692 C C . TRP A 1 92 ? 10.690 -6.031 -11.773 1.00 90.56 92 TRP A C 1
ATOM 694 O O . TRP A 1 92 ? 11.538 -6.626 -12.450 1.00 90.56 92 TRP A O 1
ATOM 704 N N . SER A 1 93 ? 10.780 -4.741 -11.422 1.00 85.00 93 SER A N 1
ATOM 705 C CA . SER A 1 93 ? 11.926 -3.837 -11.646 1.00 85.00 93 SER A CA 1
ATOM 706 C C . SER A 1 93 ? 12.762 -3.618 -10.393 1.00 85.00 93 SER A C 1
ATOM 708 O O . SER A 1 93 ? 12.160 -3.518 -9.302 1.00 85.00 93 SER A O 1
#

InterPro domains:
  IPR002225 3-beta hydroxysteroid dehydrogenase/isomerase [PF01073] (6-76)
  IPR036291 NAD(P)-binding domain superfamily [SSF51735] (2-92)
  IPR050425 NAD(P)-dependent dehydratase-like [PTHR10366] (1-93)